Protein AF-A0A3D8P3N2-F1 (afdb_monomer_lite)

Organism: NCBI:txid444093

pLDDT: mean 71.75, std 16.42, range [34.59, 91.94]

Sequence (114 aa):
QAAGASGVLASLGGDYVALALPNTLQVSVAGCVRSMDRVDVYRAPRGGKPERLASDVLVLQGAQVATREGQQQSPGVVLVLRQDELDRVLPALSASGGQDIYLVLKPAGGKGGS

Secondary structure (DSSP, 8-state):
------PPEEEEETTEEEEEPPTTSEEEESS-B-TT-EEEEEEEETTS--EEEEEEEEEEE-B----TTS-EE----EEEEEHHHHHHHHHHHH--SSEEEEEEEPPSS-----

Structure (mmCIF, N/CA/C/O backbone):
data_AF-A0A3D8P3N2-F1
#
_entry.id   AF-A0A3D8P3N2-F1
#
loop_
_atom_site.group_PDB
_atom_site.id
_atom_site.type_symbol
_atom_site.label_atom_id
_atom_site.label_alt_id
_atom_site.label_comp_id
_atom_site.label_asym_id
_atom_site.label_entity_id
_atom_site.label_seq_id
_atom_site.pdbx_PDB_ins_code
_atom_site.Cartn_x
_atom_site.Cartn_y
_atom_site.Cartn_z
_atom_site.occupancy
_atom_site.B_iso_or_equiv
_atom_site.auth_seq_id
_atom_site.auth_comp_id
_atom_site.auth_asym_id
_atom_site.auth_atom_id
_atom_site.pdbx_PDB_model_num
ATOM 1 N N . GLN A 1 1 ? 4.210 -23.416 9.252 1.00 36.22 1 GLN A N 1
ATOM 2 C CA . GLN A 1 1 ? 4.550 -22.178 9.981 1.00 36.22 1 GLN A CA 1
ATOM 3 C C . GLN A 1 1 ? 4.759 -21.097 8.932 1.00 36.22 1 GLN A C 1
ATOM 5 O O . GLN A 1 1 ? 5.760 -21.141 8.233 1.00 36.22 1 GLN A O 1
ATOM 10 N N . ALA A 1 2 ? 3.764 -20.237 8.707 1.00 34.59 2 ALA A N 1
ATOM 11 C CA . ALA A 1 2 ? 3.893 -19.117 7.779 1.00 34.59 2 ALA A CA 1
ATOM 12 C C . ALA A 1 2 ? 4.465 -17.933 8.562 1.00 34.59 2 ALA A C 1
ATOM 14 O O . ALA A 1 2 ? 3.895 -17.544 9.580 1.00 34.59 2 ALA A O 1
ATOM 15 N N . ALA A 1 3 ? 5.610 -17.413 8.127 1.00 40.25 3 ALA A N 1
ATOM 16 C CA . ALA A 1 3 ? 6.166 -16.177 8.654 1.00 40.25 3 ALA A CA 1
ATOM 17 C C . ALA A 1 3 ? 5.228 -15.033 8.243 1.00 40.25 3 ALA A C 1
ATOM 19 O O . ALA A 1 3 ? 5.275 -14.552 7.114 1.00 40.25 3 ALA A O 1
ATOM 20 N N . GLY A 1 4 ? 4.302 -14.678 9.134 1.00 41.06 4 GLY A N 1
ATOM 21 C CA . GLY A 1 4 ? 3.397 -13.554 8.938 1.00 41.06 4 GLY A CA 1
ATOM 22 C C . GLY A 1 4 ? 4.194 -12.257 8.944 1.00 41.06 4 GLY A C 1
ATOM 23 O O . GLY A 1 4 ? 4.954 -11.993 9.875 1.00 41.06 4 GLY A O 1
ATOM 24 N N . ALA A 1 5 ? 4.031 -11.451 7.900 1.00 45.16 5 ALA A N 1
ATOM 25 C CA . ALA A 1 5 ? 4.519 -10.086 7.888 1.00 45.16 5 ALA A CA 1
ATOM 26 C C . ALA A 1 5 ? 3.843 -9.314 9.037 1.00 45.16 5 ALA A C 1
ATOM 28 O O . ALA A 1 5 ? 2.635 -9.088 9.016 1.00 45.16 5 ALA A O 1
ATOM 29 N N . SER A 1 6 ? 4.612 -8.955 10.068 1.00 43.62 6 SER A N 1
ATOM 30 C CA . SER A 1 6 ? 4.115 -8.200 11.222 1.00 43.62 6 SER A CA 1
ATOM 31 C C . SER A 1 6 ? 4.014 -6.719 10.855 1.00 43.62 6 SER A C 1
ATOM 33 O O . SER A 1 6 ? 4.982 -5.970 10.976 1.00 43.62 6 SER A O 1
ATOM 35 N N . GLY A 1 7 ? 2.858 -6.313 10.333 1.00 54.00 7 GLY A N 1
ATOM 36 C CA . GLY A 1 7 ? 2.440 -4.913 10.288 1.00 54.00 7 GLY A CA 1
ATOM 37 C C . GLY A 1 7 ? 1.580 -4.597 11.512 1.00 54.00 7 GLY A C 1
ATOM 38 O O . GLY A 1 7 ? 0.763 -5.419 11.924 1.00 54.00 7 GLY A O 1
ATOM 39 N N . VAL A 1 8 ? 1.751 -3.417 12.110 1.00 63.62 8 VAL A N 1
ATOM 40 C CA . VAL A 1 8 ? 0.844 -2.940 13.166 1.00 63.62 8 VAL A CA 1
ATOM 41 C C . VAL A 1 8 ? -0.412 -2.395 12.493 1.00 63.62 8 VAL A C 1
ATOM 43 O O . VAL A 1 8 ? -0.317 -1.489 11.661 1.00 63.62 8 VAL A O 1
ATOM 46 N N . LEU A 1 9 ? -1.568 -2.966 12.843 1.00 63.59 9 LEU A N 1
ATOM 47 C CA . LEU A 1 9 ? -2.881 -2.506 12.403 1.00 63.59 9 LEU A CA 1
ATOM 48 C C . LEU A 1 9 ? -3.546 -1.681 13.505 1.00 63.59 9 LEU A C 1
ATOM 50 O O . LEU A 1 9 ? -3.621 -2.126 14.650 1.00 63.59 9 LEU A O 1
ATOM 54 N N . ALA A 1 10 ? -4.068 -0.509 13.154 1.00 70.25 10 ALA A N 1
ATOM 55 C CA . ALA A 1 10 ? -4.925 0.280 14.036 1.00 70.25 10 ALA A CA 1
ATOM 56 C C . ALA A 1 10 ? -6.224 0.636 13.306 1.00 70.25 10 ALA A C 1
ATOM 58 O O . ALA A 1 10 ? -6.186 1.172 12.200 1.00 70.25 10 ALA A O 1
ATOM 59 N N . SER A 1 11 ? -7.375 0.342 13.914 1.00 72.19 11 SER A N 1
ATOM 60 C CA . SER A 1 11 ? -8.660 0.821 13.395 1.00 72.19 11 SER A CA 1
ATOM 61 C C . SER A 1 11 ? -8.764 2.326 13.628 1.00 72.19 11 SER A C 1
ATOM 63 O O . SER A 1 11 ? -8.496 2.800 14.732 1.00 72.19 11 SER A O 1
ATOM 65 N N . LEU A 1 12 ? -9.148 3.071 12.592 1.00 73.44 12 LEU A N 1
ATOM 66 C CA . LEU A 1 12 ? -9.341 4.524 12.672 1.00 73.44 12 LEU A CA 1
ATOM 67 C C . LEU A 1 12 ? -10.822 4.912 12.846 1.00 73.44 12 LEU A C 1
ATOM 69 O O . LEU A 1 12 ? -11.144 6.097 12.885 1.00 73.44 12 LEU A O 1
ATOM 73 N N . GLY A 1 13 ? -11.714 3.921 12.969 1.00 70.94 13 GLY A N 1
ATOM 74 C CA . GLY A 1 13 ? -13.166 4.098 12.911 1.00 70.94 13 GLY A CA 1
ATOM 75 C C . GLY A 1 13 ? -13.719 4.011 11.481 1.00 70.94 13 GLY A C 1
ATOM 76 O O . GLY A 1 13 ? -13.017 4.270 10.501 1.00 70.94 13 GLY A O 1
ATOM 77 N N . GLY A 1 14 ? -14.992 3.619 11.358 1.00 79.19 14 GLY A N 1
ATOM 78 C CA . GLY A 1 14 ? -15.595 3.261 10.067 1.00 79.19 14 GLY A CA 1
ATOM 79 C C . GLY A 1 14 ? -14.927 2.030 9.440 1.00 79.19 14 GLY A C 1
ATOM 80 O O . GLY A 1 14 ? -14.456 1.153 10.162 1.00 79.19 14 GLY A O 1
ATOM 81 N N . ASP A 1 15 ? -14.846 1.998 8.107 1.00 86.50 15 ASP A N 1
ATOM 82 C CA . ASP A 1 15 ? -14.241 0.899 7.332 1.00 86.50 15 ASP A CA 1
ATOM 83 C C . ASP A 1 15 ? -12.734 1.095 7.066 1.00 86.50 15 ASP A C 1
ATOM 85 O O . ASP A 1 15 ? -12.201 0.531 6.111 1.00 86.50 15 ASP A O 1
ATOM 89 N N . TYR A 1 16 ? -12.039 1.920 7.862 1.00 86.75 16 TYR A N 1
ATOM 90 C CA . TYR A 1 16 ? -10.635 2.280 7.632 1.00 86.75 16 TYR A CA 1
ATOM 91 C C . TYR A 1 16 ? -9.670 1.695 8.666 1.00 86.75 16 TYR A C 1
ATOM 93 O O . TYR A 1 16 ? -9.915 1.689 9.877 1.00 86.75 16 TYR A O 1
ATOM 101 N N . VAL A 1 17 ? -8.505 1.287 8.167 1.00 88.69 17 VAL A N 1
ATOM 102 C CA . VAL A 1 17 ? -7.404 0.706 8.936 1.00 88.69 17 VAL A CA 1
ATOM 103 C C . VAL A 1 17 ? -6.086 1.375 8.576 1.00 88.69 17 VAL A C 1
ATOM 105 O O . VAL A 1 17 ? -5.788 1.612 7.407 1.00 88.69 17 VAL A O 1
ATOM 108 N N . ALA A 1 18 ? -5.274 1.666 9.585 1.00 87.94 18 ALA A N 1
ATOM 109 C CA . ALA A 1 18 ? -3.881 2.035 9.401 1.00 87.94 18 ALA A CA 1
ATOM 110 C C . ALA A 1 18 ? -3.022 0.768 9.339 1.00 87.94 18 ALA A C 1
ATOM 112 O O . ALA A 1 18 ? -3.151 -0.091 10.207 1.00 87.94 18 ALA 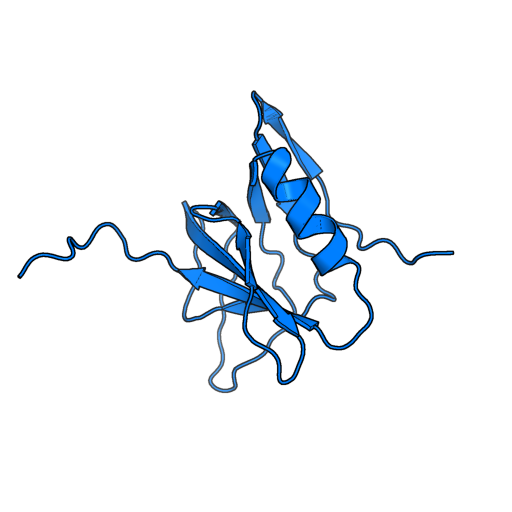A O 1
ATOM 113 N N . LEU A 1 19 ? -2.137 0.669 8.350 1.00 86.50 19 LEU A N 1
ATOM 114 C CA . LEU A 1 19 ? -1.204 -0.430 8.136 1.00 86.50 19 LEU A CA 1
ATOM 115 C C . LEU A 1 19 ? 0.226 0.106 8.076 1.00 86.50 19 LEU A C 1
ATOM 117 O O . LEU A 1 19 ? 0.586 0.838 7.151 1.00 86.50 19 LEU A O 1
ATOM 121 N N . ALA A 1 20 ? 1.049 -0.292 9.044 1.00 84.31 20 ALA A N 1
ATOM 122 C CA . ALA A 1 20 ? 2.490 -0.079 8.982 1.00 84.31 20 ALA A CA 1
ATOM 123 C C . ALA A 1 20 ? 3.142 -1.135 8.076 1.00 84.31 20 ALA A C 1
ATOM 125 O O . ALA A 1 20 ? 2.986 -2.337 8.308 1.00 84.31 20 ALA A O 1
ATOM 126 N N . LEU A 1 21 ? 3.881 -0.695 7.055 1.00 79.62 21 LEU A N 1
ATOM 127 C CA . LEU A 1 21 ? 4.615 -1.605 6.177 1.00 79.62 21 LEU A CA 1
ATOM 128 C C . LEU A 1 21 ? 5.865 -2.144 6.895 1.00 79.62 21 LEU A C 1
ATOM 130 O O . LEU A 1 21 ? 6.648 -1.342 7.409 1.00 79.62 21 LEU A O 1
ATOM 134 N N . PRO A 1 22 ? 6.102 -3.470 6.900 1.00 72.81 22 PRO A N 1
ATOM 135 C CA . PRO A 1 22 ? 7.304 -4.043 7.498 1.00 72.81 22 PRO A CA 1
ATOM 136 C C . PRO A 1 22 ? 8.582 -3.483 6.864 1.00 72.81 22 PRO A C 1
ATOM 138 O O . PRO A 1 22 ? 8.687 -3.392 5.643 1.00 72.81 22 PRO A O 1
ATOM 141 N N . ASN A 1 23 ? 9.599 -3.194 7.677 1.00 68.69 23 ASN A N 1
ATOM 142 C CA . ASN A 1 23 ? 10.894 -2.689 7.191 1.00 68.69 23 ASN A CA 1
ATOM 143 C C . ASN A 1 23 ? 11.664 -3.719 6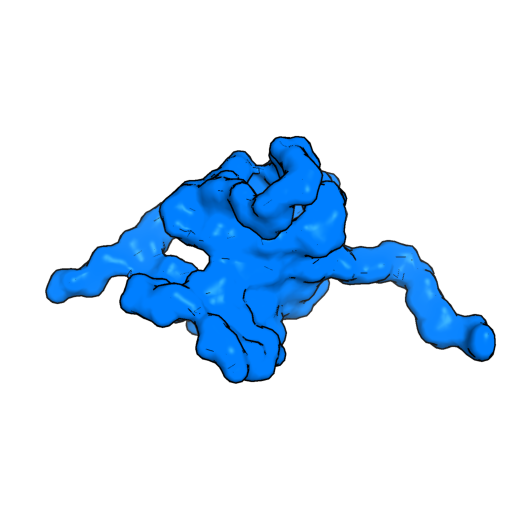.339 1.00 68.69 23 ASN A C 1
ATOM 145 O O . ASN A 1 23 ? 12.584 -3.369 5.607 1.00 68.69 23 ASN A O 1
ATOM 149 N N . THR A 1 24 ? 11.288 -4.998 6.429 1.00 66.44 24 THR A N 1
ATOM 150 C CA . THR A 1 24 ? 11.833 -6.093 5.613 1.00 66.44 24 THR A CA 1
ATOM 151 C C . THR A 1 24 ? 11.284 -6.113 4.188 1.00 66.44 24 THR A C 1
ATOM 153 O O . THR A 1 24 ? 11.834 -6.809 3.336 1.00 66.44 24 THR A O 1
ATOM 156 N N . LEU A 1 25 ? 10.211 -5.368 3.919 1.00 69.44 25 LEU A N 1
ATOM 157 C CA . LEU A 1 25 ? 9.612 -5.262 2.600 1.00 69.44 25 LEU A CA 1
ATOM 158 C C . LEU A 1 25 ? 10.397 -4.264 1.744 1.00 69.44 25 LEU A C 1
ATOM 160 O O . LEU A 1 25 ? 10.683 -3.143 2.176 1.00 69.44 25 LEU A O 1
ATOM 164 N N . GLN A 1 26 ? 10.706 -4.657 0.508 1.00 69.06 26 GLN A N 1
ATOM 165 C CA . GLN A 1 26 ? 11.216 -3.721 -0.487 1.00 69.06 26 GLN A CA 1
ATOM 166 C C . GLN A 1 26 ? 10.056 -2.861 -0.980 1.00 69.06 26 GLN A C 1
ATOM 168 O O . GLN A 1 26 ? 9.108 -3.359 -1.593 1.00 69.06 26 GLN A O 1
ATOM 173 N N . VAL A 1 27 ? 10.128 -1.570 -0.662 1.00 70.44 27 VAL A N 1
ATOM 174 C CA . VAL A 1 27 ? 9.146 -0.578 -1.087 1.00 70.44 27 VAL A CA 1
ATOM 175 C C . VAL A 1 27 ? 9.843 0.413 -1.998 1.00 70.44 27 VAL A C 1
ATOM 177 O O . VAL A 1 27 ? 10.758 1.121 -1.581 1.00 70.44 27 VAL A O 1
ATOM 180 N N . SER A 1 28 ? 9.389 0.483 -3.243 1.00 73.06 28 SER A N 1
ATOM 181 C CA . SER A 1 28 ? 9.836 1.502 -4.186 1.00 73.06 28 SER A CA 1
ATOM 182 C C . SER A 1 28 ? 8.809 2.623 -4.247 1.00 73.06 28 SER A C 1
ATOM 184 O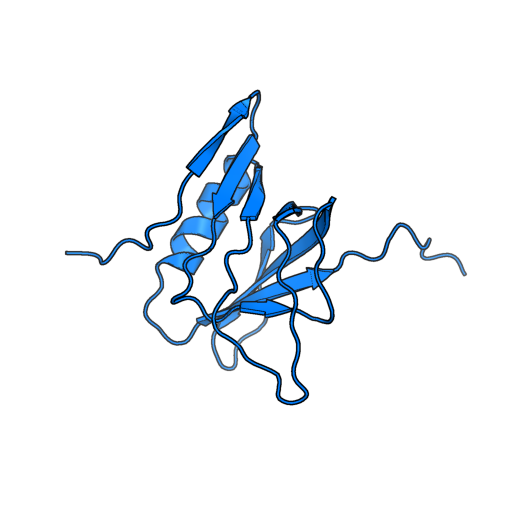 O . SER A 1 28 ? 7.609 2.390 -4.405 1.00 73.06 28 SER A O 1
ATOM 186 N N . VAL A 1 29 ? 9.291 3.857 -4.141 1.00 69.75 29 VAL A N 1
ATOM 187 C CA . VAL A 1 29 ? 8.465 5.058 -4.232 1.00 69.75 29 VAL A CA 1
ATOM 188 C C . VAL A 1 29 ? 8.882 5.845 -5.463 1.00 69.75 29 VAL A C 1
ATOM 190 O O . VAL A 1 29 ? 10.057 6.164 -5.638 1.00 69.75 29 VAL A O 1
ATOM 193 N N . ALA A 1 30 ? 7.919 6.182 -6.318 1.00 64.69 30 ALA A N 1
ATOM 194 C CA . ALA A 1 30 ? 8.158 7.086 -7.438 1.00 64.69 30 ALA A CA 1
ATOM 195 C C . ALA A 1 30 ? 8.214 8.542 -6.932 1.00 64.69 30 ALA A C 1
ATOM 197 O O . ALA A 1 30 ? 7.232 9.276 -7.017 1.00 64.69 30 ALA A O 1
ATOM 198 N N . GLY A 1 31 ? 9.355 8.945 -6.364 1.00 66.56 31 GLY A N 1
ATOM 199 C CA . GLY A 1 31 ? 9.584 10.285 -5.810 1.00 66.56 31 GLY A CA 1
ATOM 200 C C . GLY A 1 31 ? 9.636 10.313 -4.279 1.00 66.56 31 GLY A C 1
ATOM 201 O O . GLY A 1 31 ? 10.012 9.332 -3.642 1.00 66.56 31 GLY A O 1
ATOM 202 N N . CYS A 1 32 ? 9.273 11.452 -3.684 1.00 70.12 32 CYS A N 1
ATOM 203 C CA . CYS A 1 32 ? 9.221 11.620 -2.229 1.00 70.12 32 CYS A CA 1
ATOM 204 C C . CYS A 1 32 ? 7.776 11.523 -1.739 1.00 70.12 32 CYS A C 1
ATOM 206 O O . CYS A 1 32 ? 7.004 12.449 -1.972 1.00 70.12 32 CYS A O 1
ATOM 208 N N . VAL A 1 33 ? 7.440 10.448 -1.023 1.00 76.31 33 VAL A N 1
ATOM 209 C CA . VAL A 1 33 ? 6.145 10.301 -0.342 1.00 76.31 33 VAL A CA 1
ATOM 210 C C . VAL A 1 33 ? 6.216 10.916 1.052 1.00 76.31 33 VAL A C 1
ATOM 212 O O . VAL A 1 33 ? 7.033 10.527 1.889 1.00 76.31 33 VAL A O 1
ATOM 215 N N . ARG A 1 34 ? 5.339 11.878 1.307 1.00 80.81 34 ARG A N 1
ATOM 216 C CA . ARG A 1 34 ? 5.205 12.613 2.562 1.00 80.81 34 ARG A CA 1
ATOM 217 C C . ARG A 1 34 ? 3.951 12.173 3.308 1.00 80.81 34 ARG A C 1
ATOM 219 O O . ARG A 1 34 ? 3.062 11.523 2.767 1.00 80.81 34 ARG A O 1
ATOM 226 N N . SER A 1 35 ? 3.892 12.542 4.585 1.00 84.56 35 SER A N 1
ATOM 227 C CA . SER A 1 35 ? 2.637 12.468 5.332 1.00 84.56 35 SER A CA 1
ATOM 228 C C . SER A 1 35 ? 1.565 13.292 4.614 1.00 84.56 35 SER A C 1
ATOM 230 O O . SER A 1 35 ? 1.859 14.360 4.078 1.00 84.56 35 SER A O 1
ATOM 232 N N . MET A 1 36 ? 0.341 12.778 4.626 1.00 86.06 36 MET A N 1
ATOM 233 C CA . MET A 1 36 ? -0.857 13.291 3.966 1.00 86.06 36 MET A CA 1
ATOM 234 C C . MET A 1 36 ? -0.901 13.161 2.438 1.00 86.06 36 MET A C 1
ATOM 236 O O . MET A 1 36 ? -1.913 13.533 1.839 1.00 86.06 36 MET A O 1
ATOM 240 N N . ASP A 1 37 ? 0.118 12.574 1.804 1.00 87.62 37 ASP A N 1
ATOM 241 C CA . ASP A 1 37 ? 0.047 12.250 0.380 1.00 87.62 37 ASP A CA 1
ATOM 242 C C . A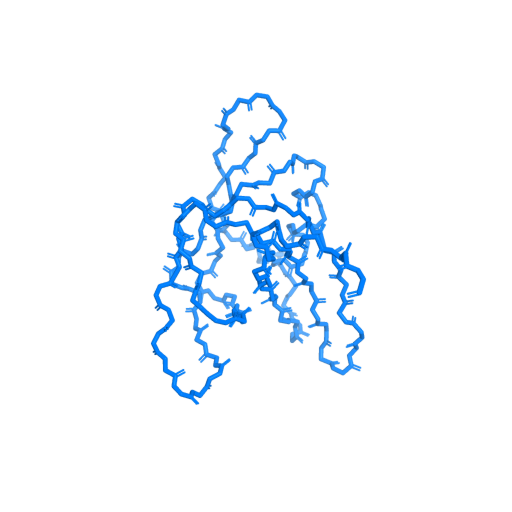SP A 1 37 ? -0.992 11.156 0.099 1.00 87.62 37 ASP A C 1
ATOM 244 O O . ASP A 1 37 ? -1.344 10.341 0.960 1.00 87.62 37 ASP A O 1
ATOM 248 N N . ARG A 1 38 ? -1.466 11.131 -1.150 1.00 89.12 38 ARG A N 1
ATOM 249 C CA . ARG A 1 38 ? -2.328 10.075 -1.687 1.00 89.12 38 ARG A CA 1
ATOM 250 C C . ARG A 1 38 ? -1.539 9.230 -2.671 1.00 89.12 38 ARG A C 1
ATOM 252 O O . ARG A 1 38 ? -0.918 9.775 -3.584 1.00 89.12 38 ARG A O 1
ATOM 259 N N . VAL A 1 39 ? -1.577 7.913 -2.504 1.00 88.25 39 VAL A N 1
ATOM 260 C CA . VAL A 1 39 ? -0.859 6.965 -3.363 1.00 88.25 39 VAL A CA 1
ATOM 261 C C . VAL A 1 39 ? -1.774 5.859 -3.867 1.00 88.25 39 VAL A C 1
ATOM 263 O O . VAL A 1 39 ? -2.741 5.473 -3.215 1.00 88.25 39 VAL A O 1
ATOM 266 N N . ASP A 1 40 ? -1.427 5.306 -5.018 1.00 90.38 40 ASP A N 1
ATOM 267 C CA . ASP A 1 40 ? -1.887 3.986 -5.423 1.00 90.38 40 ASP A CA 1
ATOM 268 C C . ASP A 1 40 ? -0.835 2.946 -5.005 1.00 90.38 40 ASP A C 1
ATOM 270 O O . ASP A 1 40 ? 0.374 3.182 -5.108 1.00 90.38 40 ASP A O 1
ATOM 274 N N . VAL A 1 41 ? -1.297 1.782 -4.544 1.00 89.25 41 VAL A N 1
ATOM 275 C CA . VAL A 1 41 ? -0.446 0.675 -4.091 1.00 89.25 41 VAL A CA 1
ATOM 276 C C . VAL A 1 41 ? -0.474 -0.429 -5.134 1.00 89.25 41 VAL A C 1
ATOM 278 O O . VAL A 1 41 ? -1.544 -0.941 -5.477 1.00 89.25 41 VAL A O 1
ATOM 281 N N . TYR A 1 42 ? 0.700 -0.834 -5.607 1.00 88.06 42 TYR A N 1
ATOM 282 C CA . TYR A 1 42 ? 0.855 -1.897 -6.594 1.00 88.06 42 TYR A CA 1
ATOM 283 C C . TYR A 1 42 ? 1.728 -3.024 -6.055 1.00 88.06 42 TYR A C 1
ATOM 285 O O . TYR A 1 42 ? 2.705 -2.778 -5.349 1.00 88.06 42 TYR A O 1
ATOM 293 N N . ARG A 1 43 ? 1.424 -4.256 -6.470 1.00 87.00 43 ARG A N 1
ATOM 294 C CA . ARG A 1 43 ? 2.400 -5.351 -6.482 1.00 87.00 43 ARG A CA 1
ATOM 295 C C . ARG A 1 43 ? 2.994 -5.474 -7.872 1.00 87.00 43 ARG A C 1
ATOM 297 O O . ARG A 1 43 ? 2.238 -5.497 -8.842 1.00 87.00 43 ARG A O 1
ATOM 304 N N . ALA A 1 44 ? 4.309 -5.619 -7.985 1.00 82.25 44 ALA A N 1
ATOM 305 C CA . ALA A 1 44 ? 4.910 -6.136 -9.209 1.00 82.25 44 ALA A CA 1
ATOM 306 C C . ALA A 1 44 ? 5.715 -7.404 -8.890 1.00 82.25 44 ALA A C 1
ATOM 308 O O . ALA A 1 44 ? 6.722 -7.341 -8.180 1.00 82.25 44 ALA A O 1
ATOM 309 N N . PRO A 1 45 ? 5.289 -8.578 -9.386 1.00 76.38 45 PRO A N 1
ATOM 310 C CA . PRO A 1 45 ? 6.161 -9.741 -9.401 1.00 76.38 45 PRO A CA 1
ATOM 311 C C . PRO A 1 45 ? 7.301 -9.498 -10.399 1.00 76.38 45 PRO A C 1
ATOM 313 O O . PRO A 1 45 ? 7.087 -8.890 -11.452 1.00 76.38 45 PRO A O 1
ATOM 316 N N . ARG A 1 46 ? 8.511 -9.985 -10.098 1.00 70.94 46 ARG A N 1
ATOM 317 C CA . ARG A 1 46 ? 9.662 -9.879 -11.013 1.00 70.94 46 ARG A CA 1
ATOM 318 C C . ARG A 1 46 ? 9.304 -10.367 -12.422 1.00 70.94 46 ARG A C 1
ATOM 320 O O . ARG A 1 46 ? 8.908 -11.514 -12.602 1.00 70.94 46 ARG A O 1
ATOM 327 N N . GLY A 1 47 ? 9.457 -9.485 -13.413 1.00 72.06 47 GLY A N 1
ATOM 328 C CA . GLY A 1 47 ? 9.177 -9.775 -14.826 1.00 72.06 47 GLY A CA 1
ATOM 329 C C . GLY A 1 47 ? 7.691 -9.828 -15.207 1.00 72.06 47 GLY A C 1
ATOM 330 O O . GLY A 1 47 ? 7.380 -10.138 -16.354 1.00 72.06 47 GLY A O 1
ATOM 331 N N . GLY A 1 48 ? 6.774 -9.534 -14.281 1.00 77.88 48 GLY A N 1
ATOM 332 C CA . GLY A 1 48 ? 5.336 -9.499 -14.538 1.00 77.88 48 GLY A CA 1
ATOM 333 C C . GLY A 1 48 ? 4.764 -8.086 -14.643 1.00 77.88 48 GLY A C 1
ATOM 334 O O . GLY A 1 48 ? 5.430 -7.084 -14.387 1.00 77.88 48 GLY A O 1
ATOM 335 N N . LYS A 1 49 ? 3.484 -8.007 -15.022 1.00 82.94 49 LYS A N 1
ATOM 336 C CA . LYS A 1 49 ? 2.746 -6.742 -15.070 1.00 82.94 49 LYS A CA 1
ATOM 337 C C . LYS A 1 49 ? 2.397 -6.283 -13.644 1.00 82.94 49 LYS A C 1
ATOM 339 O O . LYS A 1 49 ? 1.869 -7.097 -12.884 1.00 82.94 49 LYS A O 1
ATOM 344 N N . PRO A 1 50 ? 2.615 -5.001 -13.293 1.00 85.50 50 PRO A N 1
ATOM 345 C CA . PRO A 1 50 ? 2.147 -4.456 -12.026 1.00 85.50 50 PRO A CA 1
ATOM 346 C C . PRO A 1 50 ? 0.627 -4.576 -11.879 1.00 85.50 50 PRO A C 1
ATOM 348 O O . PRO A 1 50 ? -0.130 -4.273 -12.805 1.00 85.50 50 PRO A O 1
ATOM 351 N N . GLU A 1 51 ? 0.179 -4.977 -10.697 1.00 88.94 51 GLU A N 1
ATOM 352 C CA . GLU A 1 51 ? -1.228 -5.090 -10.335 1.00 88.94 51 GLU A CA 1
ATOM 353 C C . GLU A 1 51 ? -1.559 -4.128 -9.199 1.00 88.94 51 GLU A C 1
ATOM 355 O O . GLU A 1 51 ? -0.898 -4.124 -8.160 1.00 88.94 51 GLU A O 1
ATOM 360 N N . ARG A 1 52 ? -2.613 -3.328 -9.385 1.00 90.62 52 ARG A N 1
ATOM 361 C CA . ARG A 1 52 ? -3.083 -2.386 -8.369 1.00 90.62 52 ARG A CA 1
ATOM 362 C C . ARG A 1 52 ? -3.847 -3.112 -7.265 1.00 90.62 52 ARG A C 1
ATOM 364 O O . ARG A 1 52 ? -4.901 -3.704 -7.516 1.00 90.62 52 ARG A O 1
ATOM 371 N N . LEU A 1 53 ? -3.340 -3.003 -6.045 1.00 90.81 53 LEU A N 1
ATOM 372 C CA . LEU A 1 53 ? -3.920 -3.583 -4.837 1.00 90.81 53 LEU A CA 1
ATOM 373 C C . LEU A 1 53 ? -4.911 -2.630 -4.169 1.00 90.81 53 LEU A C 1
ATOM 375 O O . LEU A 1 53 ? -6.004 -3.051 -3.803 1.00 90.81 53 LEU A O 1
ATOM 379 N N . ALA A 1 54 ? -4.545 -1.353 -4.076 1.00 91.94 54 ALA A N 1
ATOM 380 C CA . ALA A 1 54 ? -5.357 -0.302 -3.475 1.00 91.94 54 ALA A CA 1
ATOM 381 C C . ALA A 1 54 ? -5.153 1.021 -4.223 1.00 91.94 54 ALA A C 1
ATOM 383 O O . ALA A 1 54 ? -4.121 1.222 -4.871 1.00 91.94 54 ALA A O 1
ATOM 384 N N . SER A 1 55 ? -6.141 1.909 -4.156 1.00 91.75 55 SER A N 1
ATOM 385 C CA . SER A 1 55 ? -6.112 3.213 -4.825 1.00 91.75 55 SER A CA 1
ATOM 386 C C . SER A 1 55 ? -6.486 4.331 -3.870 1.00 91.75 55 SER A C 1
ATOM 388 O O . SER A 1 55 ? -7.331 4.128 -3.007 1.00 91.75 55 SER A O 1
ATOM 390 N N . ASP A 1 56 ? -5.920 5.518 -4.081 1.00 89.06 56 ASP A N 1
ATOM 391 C CA . ASP A 1 56 ? -6.206 6.720 -3.276 1.00 89.06 56 ASP A CA 1
ATOM 392 C C . ASP A 1 56 ? -5.935 6.571 -1.761 1.00 89.06 56 ASP A C 1
ATOM 394 O O . ASP A 1 56 ? -6.583 7.181 -0.903 1.00 89.06 56 ASP A O 1
ATOM 398 N N . VAL A 1 57 ? -4.925 5.771 -1.437 1.00 90.62 57 VAL A N 1
ATOM 399 C CA . VAL A 1 57 ? -4.486 5.436 -0.083 1.00 90.62 57 VAL A CA 1
ATOM 400 C C . VAL A 1 57 ? -3.828 6.648 0.562 1.00 90.62 57 VAL A C 1
ATOM 402 O O . VAL A 1 57 ? -2.916 7.242 -0.015 1.00 90.62 57 VAL A O 1
ATOM 405 N N . LEU A 1 58 ? -4.276 7.022 1.762 1.00 90.06 58 LEU A N 1
ATOM 406 C CA . LEU A 1 58 ? -3.655 8.110 2.520 1.00 90.06 58 LEU A CA 1
ATOM 407 C C . LEU A 1 58 ? -2.372 7.616 3.181 1.00 90.06 58 LEU A C 1
ATOM 409 O O . LEU A 1 58 ? -2.355 6.561 3.809 1.00 90.06 58 LEU A O 1
ATOM 413 N N . VAL A 1 59 ? -1.319 8.414 3.115 1.00 88.50 59 VAL A N 1
ATOM 414 C CA . VAL A 1 59 ? -0.076 8.155 3.836 1.00 88.50 59 VAL A CA 1
ATOM 415 C C . VAL A 1 59 ? -0.111 8.908 5.166 1.00 88.50 59 VAL A C 1
ATOM 417 O O . VAL A 1 59 ? -0.078 10.132 5.178 1.00 88.50 59 VAL A O 1
ATOM 420 N N . LEU A 1 60 ? -0.161 8.212 6.305 1.00 85.12 60 LEU A N 1
ATOM 421 C CA . LEU A 1 60 ? -0.062 8.863 7.625 1.00 85.12 60 LEU A CA 1
ATOM 422 C C . LEU A 1 60 ? 1.379 9.227 7.955 1.00 85.12 60 LEU A C 1
ATOM 424 O O . LEU A 1 60 ? 1.660 10.326 8.429 1.00 85.12 60 LEU A O 1
ATOM 428 N N . GLN A 1 61 ? 2.293 8.310 7.660 1.00 83.00 61 GLN A N 1
ATOM 429 C CA . GLN A 1 61 ? 3.718 8.511 7.842 1.00 83.00 61 GLN A CA 1
ATOM 430 C C . GLN A 1 61 ? 4.409 8.198 6.525 1.00 83.00 61 GLN A C 1
ATOM 432 O O . GLN A 1 61 ? 4.407 7.056 6.066 1.00 83.00 61 GLN A O 1
ATOM 437 N N . GLY A 1 62 ? 4.942 9.247 5.904 1.00 71.88 62 GLY A N 1
ATOM 438 C CA . GLY A 1 62 ? 5.770 9.122 4.716 1.00 71.88 62 GLY A CA 1
ATOM 439 C C . GLY A 1 62 ? 7.184 8.684 5.071 1.00 71.88 62 GLY A C 1
ATOM 440 O O . GLY A 1 62 ? 7.599 8.718 6.228 1.00 71.88 62 GLY A O 1
ATOM 441 N N . ALA A 1 63 ? 7.935 8.321 4.045 1.00 67.00 63 ALA A N 1
ATOM 442 C CA . ALA A 1 63 ? 9.341 7.991 4.151 1.00 67.00 63 ALA A CA 1
ATOM 443 C C . ALA A 1 63 ? 10.154 9.063 3.425 1.00 67.00 63 ALA A C 1
ATOM 445 O O . ALA A 1 63 ? 9.903 9.349 2.253 1.00 67.00 63 ALA A O 1
ATOM 446 N N . GLN A 1 64 ? 11.152 9.646 4.095 1.00 55.19 64 GLN A N 1
ATOM 447 C CA . GLN A 1 64 ? 12.156 10.434 3.385 1.00 55.19 64 GLN A CA 1
ATOM 448 C C . GLN A 1 64 ? 13.065 9.473 2.622 1.00 55.19 64 GLN A C 1
ATOM 450 O O . GLN A 1 64 ? 13.938 8.834 3.201 1.00 55.19 64 GLN A O 1
ATOM 455 N N . VAL A 1 65 ? 12.837 9.362 1.316 1.00 50.78 65 VAL A N 1
ATOM 456 C CA . VAL A 1 65 ? 13.743 8.653 0.416 1.00 50.78 65 VAL A CA 1
ATOM 457 C C . VAL A 1 65 ? 14.837 9.632 0.013 1.00 50.78 65 VAL A C 1
ATOM 459 O O . VAL A 1 65 ? 14.618 10.538 -0.790 1.00 50.78 65 VAL A O 1
ATOM 462 N N . ALA A 1 66 ? 16.023 9.465 0.583 1.00 46.03 66 ALA A N 1
ATOM 463 C CA . ALA A 1 66 ? 17.231 10.067 0.050 1.00 46.03 66 ALA A CA 1
ATOM 464 C C . ALA A 1 66 ? 18.080 8.927 -0.503 1.00 46.03 66 ALA A C 1
ATOM 466 O O . ALA A 1 66 ? 18.678 8.204 0.283 1.00 46.03 66 ALA A O 1
ATOM 467 N N . THR A 1 67 ? 18.111 8.741 -1.829 1.00 45.88 67 THR A N 1
ATOM 468 C CA . THR A 1 67 ? 19.336 8.402 -2.588 1.00 45.88 67 THR A CA 1
ATOM 469 C C . THR A 1 67 ? 19.074 8.110 -4.071 1.00 45.88 67 THR A C 1
ATOM 471 O O . THR A 1 67 ? 18.005 7.677 -4.489 1.00 45.88 67 THR A O 1
ATOM 474 N N . ARG A 1 68 ? 20.120 8.378 -4.863 1.00 46.78 68 ARG A N 1
ATOM 475 C CA . ARG A 1 68 ? 20.261 8.286 -6.328 1.00 46.78 68 ARG A CA 1
ATOM 476 C C . ARG A 1 68 ? 20.155 6.865 -6.925 1.00 46.78 68 ARG A C 1
ATOM 478 O O . ARG A 1 68 ? 20.285 6.747 -8.137 1.00 46.78 68 ARG A O 1
ATOM 485 N N . GLU A 1 69 ? 19.924 5.816 -6.129 1.00 50.56 69 GLU A N 1
ATOM 486 C CA . GLU A 1 69 ? 20.057 4.402 -6.551 1.00 50.56 69 GLU A CA 1
ATOM 487 C C . GLU A 1 69 ? 18.846 3.507 -6.199 1.00 50.56 69 GLU A C 1
ATOM 489 O O . GLU A 1 69 ? 18.973 2.314 -5.955 1.00 50.56 69 GLU A O 1
ATOM 494 N N . GLY A 1 70 ? 17.635 4.067 -6.219 1.00 52.59 70 GLY A N 1
ATOM 495 C CA . GLY A 1 70 ? 16.422 3.329 -6.611 1.00 52.59 70 GLY A CA 1
ATOM 496 C C . GLY A 1 70 ? 15.813 2.275 -5.668 1.00 52.59 70 GLY A C 1
ATOM 497 O O . GLY A 1 70 ? 14.662 1.908 -5.902 1.00 52.59 70 GLY A O 1
ATOM 498 N N . GLN A 1 71 ? 16.477 1.811 -4.605 1.00 51.56 71 GLN A N 1
ATOM 499 C CA . GLN A 1 71 ? 15.882 0.869 -3.638 1.00 51.56 71 GLN A CA 1
ATOM 500 C C . GLN A 1 71 ? 16.396 1.088 -2.206 1.00 51.56 71 GLN A C 1
ATOM 502 O O . GLN A 1 71 ? 17.599 1.108 -1.964 1.00 51.56 71 GLN A O 1
ATOM 507 N N . GLN A 1 72 ? 15.476 1.186 -1.239 1.00 54.00 72 GLN A N 1
ATOM 508 C CA . GLN A 1 72 ? 15.776 1.145 0.198 1.00 54.00 72 GLN A CA 1
ATOM 509 C C . GLN A 1 72 ? 14.714 0.337 0.961 1.00 54.00 72 GLN A C 1
ATOM 511 O O . GLN A 1 72 ? 13.563 0.228 0.537 1.00 54.00 72 GLN A O 1
ATOM 516 N N . GLN A 1 73 ? 15.124 -0.234 2.098 1.00 51.66 73 GLN A N 1
ATOM 517 C CA . GLN A 1 73 ? 14.232 -0.843 3.090 1.00 51.66 73 GLN A CA 1
ATOM 518 C C . GLN A 1 73 ? 13.218 0.201 3.581 1.00 51.66 73 GLN A C 1
ATOM 520 O O . GLN A 1 73 ? 13.607 1.335 3.858 1.00 51.66 73 GLN A O 1
ATOM 525 N N . SER A 1 74 ? 11.934 -0.174 3.662 1.00 54.91 74 SER A N 1
ATOM 526 C CA . SER A 1 74 ? 10.827 0.712 4.064 1.00 54.91 74 SER A CA 1
ATOM 527 C C . SER A 1 74 ? 11.175 1.496 5.344 1.00 54.91 74 SER A C 1
ATOM 529 O O . SER A 1 74 ? 11.349 0.871 6.390 1.00 54.91 74 SER A O 1
ATOM 531 N N . PRO A 1 75 ? 11.253 2.844 5.315 1.00 57.31 75 PRO A N 1
ATOM 532 C CA . PRO A 1 75 ? 11.545 3.658 6.504 1.00 57.31 75 PRO A CA 1
ATOM 533 C C . PRO A 1 75 ? 10.383 3.770 7.512 1.00 57.31 75 PRO A C 1
ATOM 535 O O . PRO A 1 75 ? 10.260 4.783 8.195 1.00 57.31 75 PRO A O 1
ATOM 538 N N . GLY A 1 76 ? 9.506 2.767 7.612 1.00 70.06 76 GLY A N 1
ATOM 539 C CA . GLY A 1 76 ? 8.312 2.833 8.458 1.00 70.06 76 GLY A CA 1
ATOM 540 C C . GLY A 1 76 ? 7.190 3.664 7.832 1.00 70.06 76 GLY A C 1
ATOM 541 O O . GLY A 1 76 ? 6.691 4.607 8.446 1.00 70.06 76 GLY A O 1
ATOM 542 N N . VAL A 1 77 ? 6.796 3.327 6.600 1.00 79.81 77 VAL A N 1
ATOM 543 C CA . VAL A 1 77 ? 5.612 3.919 5.958 1.00 79.81 77 VAL A CA 1
ATOM 544 C C . VAL A 1 77 ? 4.341 3.406 6.635 1.00 79.81 77 VAL A C 1
ATOM 546 O O . VAL A 1 77 ? 4.194 2.202 6.853 1.00 79.81 77 VAL A O 1
ATOM 549 N N . VAL A 1 78 ? 3.402 4.312 6.914 1.00 86.94 78 VAL A N 1
ATOM 550 C CA . VAL A 1 78 ? 2.071 3.970 7.439 1.00 86.94 78 VAL A CA 1
ATOM 551 C C . VAL A 1 78 ? 1.002 4.427 6.455 1.00 86.94 78 VAL A C 1
ATOM 553 O O . VAL A 1 78 ? 0.928 5.610 6.118 1.00 86.94 78 VAL A O 1
ATOM 556 N N . LEU A 1 79 ? 0.172 3.485 6.014 1.00 89.38 79 LEU A N 1
ATOM 557 C CA . LEU A 1 79 ? -0.896 3.679 5.035 1.00 89.38 79 LEU A CA 1
ATOM 558 C C . LEU A 1 79 ? -2.269 3.599 5.703 1.00 89.38 79 LEU A C 1
ATOM 560 O O . LEU A 1 79 ? -2.450 2.779 6.593 1.00 89.38 79 LEU A O 1
ATOM 564 N N . VAL A 1 80 ? -3.245 4.380 5.242 1.00 91.62 80 VAL A N 1
ATOM 565 C CA . VAL A 1 80 ? -4.665 4.193 5.573 1.00 91.62 80 VAL A CA 1
ATO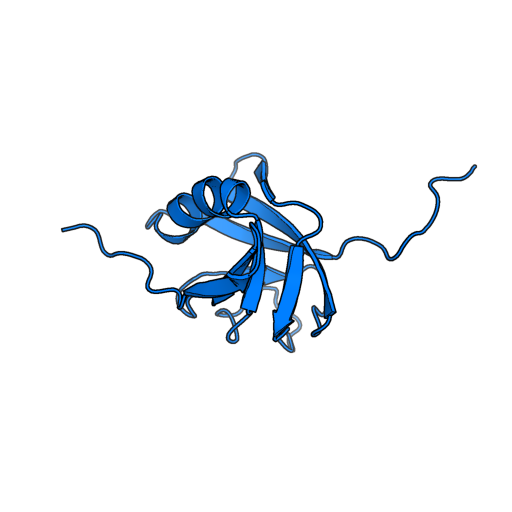M 566 C C . VAL A 1 80 ? -5.369 3.544 4.402 1.00 91.62 80 VAL A C 1
ATOM 568 O O . VAL A 1 80 ? -5.464 4.133 3.325 1.00 91.62 80 VAL A O 1
ATOM 571 N N . LEU A 1 81 ? -5.889 2.353 4.642 1.00 90.88 81 LEU A N 1
ATOM 572 C CA . LEU A 1 81 ? -6.603 1.536 3.674 1.00 90.88 81 LEU A CA 1
ATOM 573 C C . LEU A 1 81 ? -8.048 1.367 4.123 1.00 90.88 81 LEU A C 1
ATOM 575 O O . LEU A 1 81 ? -8.343 1.454 5.319 1.00 90.88 81 LEU A O 1
ATOM 579 N N . ARG A 1 82 ? -8.939 1.078 3.179 1.00 90.69 82 ARG A N 1
ATOM 580 C CA . ARG A 1 82 ? -10.227 0.482 3.533 1.00 90.69 82 ARG A CA 1
ATOM 581 C C . ARG A 1 82 ? -10.041 -0.994 3.898 1.00 90.69 82 ARG A C 1
ATOM 583 O O . ARG A 1 82 ? -9.082 -1.638 3.469 1.00 90.69 82 ARG A O 1
ATOM 590 N N . GLN A 1 83 ? -10.951 -1.540 4.696 1.00 86.31 83 GLN A N 1
ATOM 591 C CA . GLN A 1 83 ? -10.884 -2.926 5.161 1.00 86.31 83 GLN A CA 1
ATOM 592 C C . GLN A 1 83 ? -10.889 -3.935 3.994 1.00 86.31 83 GLN A C 1
ATOM 594 O O . GLN A 1 83 ? -10.136 -4.903 4.028 1.00 86.31 83 GLN A O 1
ATOM 599 N N . ASP A 1 84 ? -11.659 -3.679 2.930 1.00 88.62 84 ASP A N 1
ATOM 600 C CA . ASP A 1 84 ? -11.700 -4.502 1.708 1.00 88.62 84 ASP A CA 1
ATOM 601 C C . ASP A 1 84 ? -10.378 -4.469 0.918 1.00 88.62 84 ASP A C 1
ATOM 603 O O . ASP A 1 84 ? -9.983 -5.440 0.271 1.00 88.62 84 ASP A O 1
ATOM 607 N N . GLU A 1 85 ? -9.665 -3.347 0.972 1.00 89.88 85 GLU A N 1
ATOM 608 C CA . GLU A 1 85 ? -8.353 -3.182 0.344 1.00 89.88 85 GLU A CA 1
ATOM 609 C C . GLU A 1 85 ? -7.257 -3.875 1.155 1.00 89.88 85 GLU A C 1
ATOM 611 O O . GLU A 1 85 ? -6.324 -4.439 0.576 1.00 89.88 85 GLU A O 1
ATOM 616 N N . LEU A 1 86 ? -7.387 -3.888 2.485 1.00 86.81 86 LEU A N 1
ATOM 617 C CA . LEU A 1 86 ? -6.467 -4.588 3.377 1.00 86.81 86 LEU A CA 1
ATOM 618 C C . LEU A 1 86 ? -6.392 -6.084 3.039 1.00 86.81 86 LEU A C 1
ATOM 620 O O . LEU A 1 86 ? -5.289 -6.624 2.951 1.00 86.81 86 LEU A O 1
ATOM 624 N N . ASP A 1 87 ? -7.528 -6.727 2.757 1.00 85.62 87 ASP A N 1
ATOM 625 C CA . ASP A 1 87 ? -7.588 -8.149 2.384 1.00 85.62 87 ASP A CA 1
ATOM 626 C C . ASP A 1 87 ? -6.825 -8.458 1.084 1.00 85.62 87 ASP A C 1
ATOM 628 O O . ASP A 1 87 ? -6.331 -9.570 0.884 1.00 85.62 87 ASP A O 1
ATOM 632 N N . ARG A 1 88 ? -6.667 -7.464 0.201 1.00 86.50 88 ARG A N 1
ATOM 633 C CA . ARG A 1 88 ? -5.875 -7.578 -1.035 1.00 86.50 88 ARG A CA 1
ATOM 634 C C . ARG A 1 88 ? -4.395 -7.280 -0.804 1.00 86.50 88 ARG A C 1
ATOM 636 O O . ARG A 1 88 ? -3.541 -7.874 -1.465 1.00 86.50 88 ARG A O 1
ATOM 643 N N . VAL A 1 89 ? -4.088 -6.361 0.113 1.00 85.44 89 VAL A N 1
ATOM 644 C CA . VAL A 1 89 ? -2.721 -5.915 0.414 1.00 85.44 89 VAL A CA 1
ATOM 645 C C . VAL A 1 89 ? -1.983 -6.913 1.309 1.00 85.44 89 VAL A C 1
ATOM 647 O O . VAL A 1 89 ? -0.852 -7.274 0.989 1.00 85.44 89 VAL A O 1
ATOM 650 N N . LEU A 1 90 ? -2.605 -7.418 2.380 1.00 83.88 90 LEU A N 1
ATOM 651 C CA . LEU A 1 90 ? -1.957 -8.306 3.360 1.00 83.88 90 LEU A CA 1
ATOM 652 C C . LEU A 1 90 ? -1.284 -9.549 2.746 1.00 83.88 90 LEU A C 1
ATOM 654 O O . LEU A 1 90 ? -0.133 -9.830 3.107 1.00 83.88 90 LEU A O 1
ATOM 658 N N . PRO A 1 91 ? -1.914 -10.280 1.802 1.00 81.25 91 PRO A N 1
ATOM 659 C CA . PRO A 1 91 ? -1.267 -11.425 1.166 1.00 81.25 91 PRO A CA 1
ATOM 660 C C . PRO A 1 91 ? -0.015 -11.030 0.377 1.00 81.25 91 PRO A C 1
ATOM 662 O O . PRO A 1 91 ? 0.960 -11.779 0.359 1.00 81.25 91 PRO A O 1
ATOM 665 N N . ALA A 1 92 ? -0.014 -9.843 -0.238 1.00 78.44 92 ALA A N 1
ATOM 666 C CA . ALA A 1 92 ? 1.123 -9.339 -1.003 1.00 78.44 92 ALA A CA 1
ATOM 667 C C . ALA A 1 92 ? 2.303 -8.929 -0.102 1.00 78.44 92 ALA A C 1
ATOM 669 O O . ALA A 1 92 ? 3.448 -9.010 -0.532 1.00 78.44 92 ALA A O 1
ATOM 670 N N . LEU A 1 93 ? 2.046 -8.552 1.157 1.00 75.00 93 LEU A N 1
ATOM 671 C CA . LEU A 1 93 ? 3.100 -8.249 2.136 1.00 75.00 93 LEU A CA 1
ATOM 672 C C . LEU A 1 93 ? 3.769 -9.504 2.711 1.00 75.00 93 LEU A C 1
ATOM 674 O O . LEU A 1 93 ? 4.912 -9.445 3.156 1.00 75.00 93 LEU A O 1
ATOM 678 N N . SER A 1 94 ? 3.056 -10.633 2.719 1.00 65.69 94 SER A N 1
ATOM 679 C CA . SER A 1 94 ? 3.526 -11.903 3.296 1.00 65.69 94 SER A CA 1
ATOM 680 C C . SER A 1 94 ? 4.235 -12.807 2.278 1.00 65.69 94 SER A C 1
ATOM 682 O O . SER A 1 94 ? 4.787 -13.848 2.643 1.00 65.69 94 SER A O 1
ATOM 684 N N . ALA A 1 95 ? 4.223 -12.438 0.995 1.00 58.62 95 ALA A N 1
ATOM 685 C CA . ALA A 1 95 ? 4.795 -13.236 -0.080 1.00 58.62 95 ALA A CA 1
ATOM 686 C C . ALA A 1 95 ? 6.335 -13.201 -0.047 1.00 58.62 95 ALA A C 1
ATOM 688 O O . ALA A 1 95 ? 6.989 -12.344 -0.637 1.00 58.62 95 ALA A O 1
ATOM 689 N N . SER A 1 96 ? 6.931 -14.188 0.621 1.00 51.47 96 SER A N 1
ATOM 690 C CA . SER A 1 96 ? 8.366 -14.481 0.533 1.00 51.47 96 SER A CA 1
ATOM 691 C C . SER A 1 96 ? 8.679 -15.061 -0.853 1.00 51.47 96 SER A C 1
ATOM 693 O O . SER A 1 96 ? 8.606 -16.271 -1.043 1.00 51.47 96 SER A O 1
ATOM 695 N N . GLY A 1 97 ? 8.946 -14.215 -1.856 1.00 52.44 97 GLY A N 1
ATOM 696 C CA . GLY A 1 97 ? 9.073 -14.724 -3.232 1.00 52.44 97 GLY A CA 1
ATOM 697 C C . GLY A 1 97 ? 9.539 -13.763 -4.327 1.00 52.44 97 GLY A C 1
ATOM 698 O O . GLY A 1 97 ? 9.238 -14.009 -5.490 1.00 52.44 97 GLY A O 1
ATOM 699 N N . GLY A 1 98 ? 10.257 -12.682 -4.008 1.00 55.88 98 GLY A N 1
ATOM 700 C CA . GLY A 1 98 ? 10.764 -11.753 -5.034 1.00 55.88 98 GLY A CA 1
ATOM 701 C C . GLY A 1 98 ? 9.670 -10.897 -5.682 1.00 55.88 98 GLY A C 1
ATOM 702 O O . GLY A 1 98 ? 9.683 -10.686 -6.894 1.00 55.88 98 GLY A O 1
ATOM 703 N N . GLN A 1 99 ? 8.708 -10.450 -4.876 1.00 66.12 99 GLN A N 1
ATOM 704 C CA . GLN A 1 99 ? 7.696 -9.470 -5.259 1.00 66.12 99 GLN A CA 1
ATOM 705 C C . GLN A 1 99 ? 8.044 -8.128 -4.617 1.00 66.12 99 GLN A C 1
ATOM 707 O O . GLN A 1 99 ? 8.378 -8.095 -3.433 1.00 66.12 99 GLN A O 1
ATOM 712 N N . ASP A 1 100 ? 7.930 -7.050 -5.389 1.00 72.94 100 ASP A N 1
ATOM 713 C CA . ASP A 1 100 ? 8.176 -5.689 -4.917 1.00 72.94 100 ASP A CA 1
ATOM 714 C C . ASP A 1 100 ? 6.836 -4.950 -4.774 1.00 72.94 100 ASP A C 1
ATOM 716 O O . ASP A 1 100 ? 5.939 -5.077 -5.622 1.00 72.94 100 ASP A O 1
ATOM 720 N N . ILE A 1 101 ? 6.682 -4.185 -3.689 1.00 77.81 101 ILE A N 1
ATOM 721 C CA . ILE A 1 101 ? 5.540 -3.286 -3.501 1.00 77.81 101 ILE A CA 1
ATOM 722 C C . ILE A 1 101 ? 5.945 -1.884 -3.946 1.00 77.81 101 ILE A C 1
ATOM 724 O O . ILE A 1 101 ? 6.969 -1.347 -3.524 1.00 77.81 101 ILE A O 1
ATOM 728 N N . TYR A 1 102 ? 5.111 -1.274 -4.783 1.00 78.44 102 TYR A N 1
ATOM 729 C CA . TYR A 1 102 ? 5.326 0.076 -5.290 1.00 78.44 102 TYR A CA 1
ATOM 730 C C . TYR A 1 102 ? 4.248 1.008 -4.764 1.00 78.44 102 TYR A C 1
ATOM 732 O O . TYR A 1 102 ? 3.053 0.708 -4.849 1.00 78.44 102 TYR A O 1
ATOM 740 N N . LEU A 1 103 ? 4.683 2.162 -4.269 1.00 78.50 103 LEU A N 1
ATOM 741 C CA . LEU A 1 103 ? 3.814 3.276 -3.922 1.00 78.50 103 LEU A CA 1
ATOM 742 C C . LEU A 1 103 ? 3.969 4.346 -4.997 1.00 78.50 103 LEU A C 1
ATOM 744 O O . LEU A 1 103 ? 5.050 4.911 -5.188 1.00 78.50 103 LEU A O 1
ATOM 748 N N . VAL A 1 104 ? 2.884 4.614 -5.716 1.00 82.88 104 VAL A N 1
ATOM 749 C CA . VAL A 1 104 ? 2.862 5.608 -6.789 1.00 82.88 104 VAL A CA 1
ATOM 750 C C . VAL A 1 104 ? 2.052 6.802 -6.317 1.00 82.88 104 VAL A C 1
ATOM 752 O O . VAL A 1 104 ? 0.871 6.659 -6.014 1.00 82.88 104 VAL A O 1
ATOM 755 N N . LEU A 1 105 ? 2.679 7.979 -6.262 1.00 79.25 105 LEU A N 1
ATOM 756 C CA . LEU A 1 105 ? 1.992 9.226 -5.932 1.00 79.25 105 LEU A CA 1
ATOM 757 C C . LEU A 1 105 ? 0.844 9.471 -6.904 1.00 79.25 105 LEU A C 1
ATOM 759 O O . LEU A 1 105 ? 1.033 9.487 -8.124 1.00 79.25 105 LEU A O 1
ATOM 763 N N . LYS A 1 106 ? -0.347 9.702 -6.356 1.00 77.31 106 LYS A N 1
ATOM 764 C CA . LYS A 1 106 ? -1.473 10.159 -7.152 1.00 77.31 106 LYS A CA 1
ATOM 765 C C . LYS A 1 106 ? -1.245 11.640 -7.454 1.00 77.31 106 LYS A C 1
ATOM 767 O O . LYS A 1 106 ? -1.018 12.414 -6.521 1.00 77.31 106 LYS A O 1
ATOM 772 N N . PRO A 1 107 ? -1.303 12.071 -8.724 1.00 66.19 107 PRO A N 1
ATOM 773 C CA . PRO A 1 107 ? -1.209 13.486 -9.036 1.00 66.19 107 PRO A CA 1
ATOM 774 C C . PRO A 1 107 ? -2.310 14.239 -8.285 1.00 66.19 107 PRO A C 1
ATOM 776 O O . PRO A 1 107 ? -3.475 13.827 -8.285 1.00 66.19 107 PRO A O 1
ATOM 779 N N . ALA A 1 108 ? -1.929 15.335 -7.631 1.00 57.50 108 ALA A N 1
ATOM 780 C CA . ALA A 1 108 ? -2.845 16.212 -6.919 1.00 57.50 108 ALA A CA 1
ATOM 781 C C . ALA A 1 108 ? -3.762 16.909 -7.934 1.00 57.50 108 ALA A C 1
ATOM 783 O O . ALA A 1 108 ? -3.465 18.000 -8.398 1.00 57.50 108 ALA A O 1
ATOM 784 N N . GLY A 1 109 ? -4.839 16.239 -8.349 1.00 51.41 109 GLY A N 1
ATOM 785 C CA . GLY A 1 109 ? -5.955 16.841 -9.077 1.00 51.41 109 GLY A CA 1
ATOM 786 C C . GLY A 1 109 ? -5.570 17.749 -10.248 1.00 51.41 109 GLY A C 1
ATOM 787 O O . GLY A 1 109 ? -6.094 18.852 -10.355 1.00 51.41 109 GLY A O 1
ATOM 788 N N . GLY A 1 110 ? -4.692 17.298 -11.143 1.00 37.97 110 GLY A N 1
ATOM 789 C CA . GLY A 1 110 ? -4.613 17.857 -12.487 1.00 37.97 110 GLY A CA 1
ATOM 790 C C . GLY A 1 110 ? -5.662 17.173 -13.353 1.00 37.97 110 GLY A C 1
ATOM 791 O O . GLY A 1 110 ? -5.529 15.98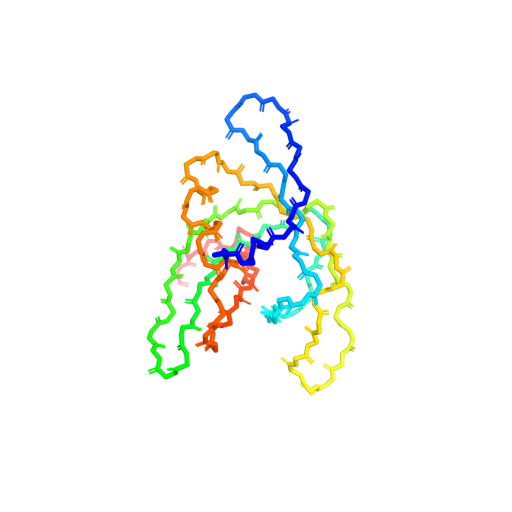7 -13.647 1.00 37.97 110 GLY A O 1
ATOM 792 N N . LYS A 1 111 ? -6.713 17.903 -13.736 1.00 41.59 111 LYS A N 1
ATOM 793 C CA . LYS A 1 111 ? -7.590 17.546 -14.858 1.00 41.59 111 LYS A CA 1
ATOM 794 C C . LYS A 1 111 ? -6.749 16.950 -15.995 1.00 41.59 111 LYS A C 1
ATOM 796 O O . LYS A 1 111 ? -5.898 17.641 -16.545 1.00 41.59 111 LYS A O 1
ATOM 801 N N . GLY A 1 112 ? -7.066 15.725 -16.409 1.00 42.22 112 GLY A N 1
ATOM 802 C CA . GLY A 1 112 ? -7.010 15.423 -17.835 1.00 42.22 112 GLY A CA 1
ATOM 803 C C . GLY A 1 112 ? -7.947 16.421 -18.509 1.00 42.22 112 GLY A C 1
ATOM 804 O O . GLY A 1 112 ? -9.155 16.388 -18.279 1.00 42.22 112 GLY A O 1
ATOM 805 N N . GLY A 1 113 ? -7.377 17.397 -19.202 1.00 37.75 113 GLY A N 1
ATOM 806 C CA . GLY A 1 113 ? -8.107 18.546 -19.706 1.00 37.75 113 GLY A CA 1
ATOM 807 C C . GLY A 1 113 ? -7.364 19.198 -20.856 1.00 37.75 113 GLY A C 1
ATOM 808 O O . GLY A 1 113 ? -6.698 20.200 -20.631 1.00 37.75 113 GLY A O 1
ATOM 809 N N . SER A 1 114 ? -7.632 18.648 -22.046 1.00 38.56 114 SER A N 1
ATOM 810 C CA . SER A 1 114 ? -7.305 19.114 -23.410 1.00 38.56 114 SER A CA 1
ATOM 811 C C . SER A 1 114 ? -5.855 18.981 -23.861 1.00 38.56 114 SER A C 1
ATOM 813 O O . SER A 1 114 ? -4.969 19.598 -23.238 1.00 38.56 114 SER A O 1
#

Foldseek 3Di:
DQPFQDWDWDDPDDQKIKTWQRLPAKEFEPDWDAAQFFWFKWKDAVPHDIDTLAGRKGWRGTDGDDDPDTIHRGPTIMIMGGNSSCVSVRVSSRDPHRMHMYIYTDPPDDDPDD

Radius of gyration: 14.02 Å; chains: 1; bounding box: 36×41×37 Å